Protein AF-E4LM29-F1 (afdb_monomer)

Nearest PDB structures (foldseek):
  3lsg-assembly1_A  TM=9.343E-01  e=1.203E-03  Fusobacterium nucleatum subsp. nucleatum
  3oio-assembly1_A  TM=9.392E-01  e=2.368E-03  Chromobacterium violaceum
  4fe7-assembly1_A-2  TM=9.285E-01  e=3.644E-03  Escherichia coli
  3w6v-assembly1_A  TM=8.889E-01  e=3.222E-03  Streptomyces griseus
  7r3w-assembly4_D  TM=8.919E-01  e=1.327E-02  Salmonella enterica subsp. enterica serovar Typhimurium

Structure (mmCIF, N/CA/C/O backbone):
data_AF-E4LM29-F1
#
_entry.id   AF-E4LM29-F1
#
loop_
_atom_site.group_PDB
_atom_site.id
_atom_site.type_symbol
_atom_site.label_atom_id
_atom_site.label_alt_id
_atom_site.label_comp_id
_atom_site.label_asym_id
_atom_site.label_entity_id
_atom_site.label_seq_id
_atom_site.pdbx_PDB_ins_code
_atom_site.Cartn_x
_atom_site.Cartn_y
_atom_site.Cartn_z
_atom_site.occupancy
_atom_site.B_iso_or_equiv
_atom_site.auth_seq_id
_atom_site.auth_comp_id
_atom_site.auth_asym_id
_atom_site.auth_atom_id
_atom_site.pdbx_PDB_model_num
ATOM 1 N N . MET A 1 1 ? 20.152 4.387 -11.742 1.00 70.06 1 MET A N 1
ATOM 2 C CA . MET A 1 1 ? 18.693 4.223 -11.544 1.00 70.06 1 MET A CA 1
ATOM 3 C C . MET A 1 1 ? 18.046 4.266 -12.914 1.00 70.06 1 MET A C 1
ATOM 5 O O . MET A 1 1 ? 18.222 5.272 -13.590 1.00 70.06 1 MET A O 1
ATOM 9 N N . SER A 1 2 ? 17.382 3.192 -13.350 1.00 96.06 2 SER A N 1
ATOM 10 C CA . SER A 1 2 ? 16.666 3.194 -14.634 1.00 96.06 2 SER A CA 1
ATOM 11 C C . SER A 1 2 ? 15.385 4.031 -14.535 1.00 96.06 2 SER A C 1
ATOM 13 O O . SER A 1 2 ? 14.817 4.183 -13.449 1.00 96.06 2 SER A O 1
ATOM 15 N N . PHE A 1 3 ? 14.889 4.545 -15.663 1.00 94.44 3 PHE A N 1
ATOM 16 C CA . PHE A 1 3 ? 13.587 5.220 -15.741 1.00 94.44 3 PHE A CA 1
ATOM 17 C C . PHE A 1 3 ? 12.452 4.347 -15.181 1.00 94.44 3 PHE A C 1
ATOM 19 O O . PHE A 1 3 ? 11.584 4.822 -14.445 1.00 94.44 3 PHE A O 1
ATOM 26 N N . GLN A 1 4 ? 12.504 3.041 -15.454 1.00 93.31 4 GLN A N 1
ATOM 27 C CA . GLN A 1 4 ? 11.532 2.079 -14.935 1.00 93.31 4 GLN A CA 1
ATOM 28 C C . GLN A 1 4 ? 11.561 1.994 -13.403 1.00 93.31 4 GLN A C 1
ATOM 30 O O . GLN A 1 4 ? 10.510 1.910 -12.767 1.00 93.31 4 GLN A O 1
ATOM 35 N N . ASP A 1 5 ? 12.745 2.077 -12.793 1.00 93.38 5 ASP A N 1
ATOM 36 C CA . ASP A 1 5 ? 12.892 2.047 -11.334 1.00 93.38 5 ASP A CA 1
ATOM 37 C C . ASP A 1 5 ? 12.376 3.331 -10.693 1.00 93.38 5 ASP A C 1
ATOM 39 O O . ASP A 1 5 ? 11.751 3.290 -9.632 1.00 93.38 5 ASP A O 1
ATOM 43 N N . TYR A 1 6 ? 12.587 4.473 -11.351 1.00 95.69 6 TYR A N 1
ATOM 44 C CA . TYR A 1 6 ? 12.021 5.743 -10.910 1.00 95.69 6 TYR A CA 1
ATOM 45 C C . TYR A 1 6 ? 10.488 5.695 -10.898 1.00 95.69 6 TYR A C 1
ATOM 47 O O . TYR A 1 6 ? 9.868 5.998 -9.875 1.00 95.69 6 TYR A O 1
ATOM 55 N N . LEU A 1 7 ? 9.871 5.243 -11.997 1.00 95.31 7 LEU A N 1
ATOM 56 C CA . LEU A 1 7 ? 8.416 5.090 -12.072 1.00 95.31 7 LEU A CA 1
ATOM 57 C C . LEU A 1 7 ? 7.893 4.116 -11.019 1.00 95.31 7 LEU A C 1
ATOM 59 O O . LEU A 1 7 ? 6.908 4.416 -10.343 1.00 95.31 7 LEU A O 1
ATOM 63 N N . ARG A 1 8 ? 8.571 2.978 -10.840 1.00 94.38 8 ARG A N 1
ATOM 64 C CA . ARG A 1 8 ? 8.233 1.988 -9.812 1.00 94.38 8 ARG A CA 1
ATOM 65 C C . ARG A 1 8 ? 8.203 2.628 -8.426 1.00 94.38 8 ARG A C 1
ATOM 67 O O . ARG A 1 8 ? 7.193 2.518 -7.736 1.00 94.38 8 ARG A O 1
ATOM 74 N N . LYS A 1 9 ? 9.256 3.362 -8.050 1.00 94.62 9 LYS A N 1
ATOM 75 C CA . LYS A 1 9 ? 9.346 4.070 -6.760 1.00 94.62 9 LYS A CA 1
ATOM 76 C C . LYS A 1 9 ? 8.267 5.138 -6.607 1.00 94.62 9 LYS A C 1
ATOM 78 O O . LYS A 1 9 ? 7.663 5.252 -5.537 1.00 94.62 9 LYS A O 1
ATOM 83 N N . LYS A 1 10 ? 7.978 5.900 -7.665 1.00 96.12 10 LYS A N 1
ATOM 84 C CA . LYS A 1 10 ? 6.937 6.938 -7.642 1.00 96.12 10 LYS A CA 1
ATOM 85 C C . LYS A 1 10 ? 5.542 6.333 -7.437 1.00 96.12 10 LYS A C 1
ATOM 87 O O . LYS A 1 10 ? 4.835 6.760 -6.524 1.00 96.12 10 LYS A O 1
ATOM 92 N N . ARG A 1 11 ? 5.180 5.297 -8.208 1.00 96.12 11 ARG A N 1
ATOM 93 C CA . ARG A 1 11 ? 3.908 4.558 -8.060 1.00 96.12 11 ARG A CA 1
ATOM 94 C C . ARG A 1 11 ? 3.796 3.897 -6.690 1.00 96.12 11 ARG A C 1
ATOM 96 O O . ARG A 1 11 ? 2.760 3.990 -6.039 1.00 96.12 11 ARG A O 1
ATOM 103 N N . PHE A 1 12 ? 4.881 3.291 -6.213 1.00 96.06 12 PHE A N 1
ATOM 104 C CA . PHE A 1 12 ? 4.922 2.653 -4.900 1.00 96.06 12 PHE A CA 1
ATOM 105 C C . PHE A 1 12 ? 4.723 3.653 -3.756 1.00 96.06 12 PHE A C 1
ATOM 107 O O . PHE A 1 12 ? 3.951 3.399 -2.833 1.00 96.06 12 PHE A O 1
ATOM 114 N N . THR A 1 13 ? 5.350 4.828 -3.842 1.00 95.88 13 THR A N 1
ATOM 115 C CA . THR A 1 13 ? 5.161 5.907 -2.859 1.00 95.88 13 THR A CA 1
ATOM 116 C C . THR A 1 13 ? 3.696 6.337 -2.786 1.00 95.88 13 THR A C 1
ATOM 118 O O . THR A 1 13 ? 3.160 6.513 -1.689 1.00 95.88 13 THR A O 1
ATOM 121 N N . HIS A 1 14 ? 3.030 6.443 -3.940 1.00 96.56 14 HIS A N 1
ATOM 122 C CA . HIS A 1 14 ? 1.602 6.737 -4.002 1.00 96.56 14 HIS A CA 1
ATOM 123 C C . HIS A 1 14 ? 0.756 5.616 -3.376 1.00 96.56 14 HIS A C 1
ATOM 125 O O . HIS A 1 14 ? -0.109 5.900 -2.542 1.00 96.56 14 HIS A O 1
ATOM 131 N N . ALA A 1 15 ? 1.023 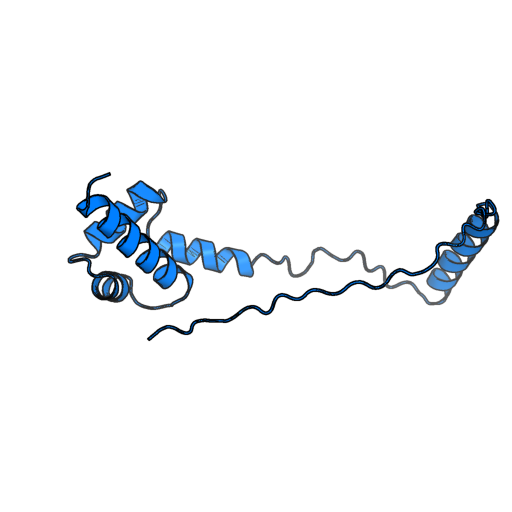4.351 -3.712 1.00 96.31 15 ALA A N 1
ATOM 132 C CA . ALA A 1 15 ? 0.294 3.210 -3.158 1.00 96.31 15 ALA A CA 1
ATOM 133 C C . ALA A 1 15 ? 0.435 3.134 -1.634 1.00 96.31 15 ALA A C 1
ATOM 135 O O . ALA A 1 15 ? -0.554 2.964 -0.922 1.00 96.31 15 ALA A O 1
ATOM 136 N N . ARG A 1 16 ? 1.648 3.347 -1.112 1.00 95.12 16 ARG A N 1
ATOM 137 C CA . ARG A 1 16 ? 1.922 3.386 0.331 1.00 95.12 16 ARG A CA 1
ATOM 138 C C . ARG A 1 16 ? 1.071 4.432 1.048 1.00 95.12 16 ARG A C 1
ATOM 140 O O . ARG A 1 16 ? 0.529 4.144 2.114 1.00 95.12 16 ARG A O 1
ATOM 147 N N . ARG A 1 17 ? 0.930 5.619 0.451 1.00 94.69 17 ARG A N 1
ATOM 148 C CA . ARG A 1 17 ? 0.084 6.696 0.976 1.00 94.69 17 ARG A CA 1
ATOM 149 C C . ARG A 1 17 ? -1.387 6.271 1.028 1.00 94.69 17 ARG A C 1
ATOM 151 O O . ARG A 1 17 ? -1.995 6.326 2.092 1.00 94.69 17 ARG A O 1
ATOM 158 N N . LEU A 1 18 ? -1.919 5.732 -0.071 1.00 95.06 18 LEU A N 1
ATOM 159 C CA . LEU A 1 18 ? -3.311 5.269 -0.137 1.00 95.06 18 LEU A CA 1
ATOM 160 C C . LEU A 1 18 ? -3.614 4.141 0.855 1.00 95.06 18 LEU A C 1
ATOM 162 O O . LEU A 1 18 ? -4.676 4.149 1.477 1.00 95.06 18 LEU A O 1
ATOM 166 N N . VAL A 1 19 ? -2.694 3.188 1.041 1.00 95.00 19 VAL A N 1
ATOM 167 C CA . VAL A 1 19 ? -2.869 2.091 2.011 1.00 95.00 19 VAL A CA 1
ATOM 168 C C . VAL A 1 19 ? -2.932 2.613 3.452 1.00 95.00 19 VAL A C 1
ATOM 1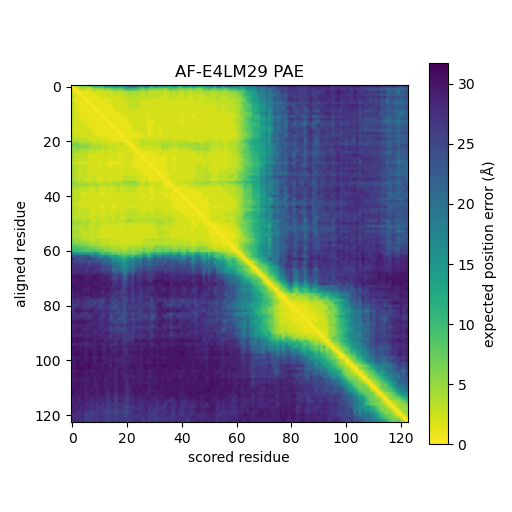70 O O . VAL A 1 19 ? -3.635 2.014 4.270 1.00 95.00 19 VAL A O 1
ATOM 173 N N . ALA A 1 20 ? -2.216 3.701 3.760 1.00 92.19 20 ALA A N 1
ATOM 174 C CA . ALA A 1 20 ? -2.184 4.312 5.089 1.00 92.19 20 ALA A CA 1
ATOM 175 C C . ALA A 1 20 ? -3.379 5.235 5.372 1.00 92.19 20 ALA A C 1
ATOM 177 O O . ALA A 1 20 ? -3.851 5.269 6.506 1.00 92.19 20 ALA A O 1
ATOM 178 N N . GLU A 1 21 ? -3.824 5.998 4.374 1.00 91.56 21 GLU A N 1
ATOM 179 C CA . GLU A 1 21 ? -4.847 7.041 4.535 1.00 91.56 21 GLU A CA 1
ATOM 180 C C . GLU A 1 21 ? -6.271 6.519 4.303 1.00 91.56 21 GLU A C 1
ATOM 182 O O . GLU A 1 21 ? -7.215 7.018 4.909 1.00 91.56 21 GLU A O 1
ATOM 187 N N . THR A 1 22 ? -6.445 5.502 3.454 1.00 92.62 22 THR A N 1
ATOM 188 C CA . THR A 1 22 ? -7.773 5.054 3.004 1.00 92.62 22 THR A CA 1
ATOM 189 C C . THR A 1 22 ? -8.106 3.623 3.429 1.00 92.62 22 THR A C 1
ATOM 191 O O . THR A 1 22 ? -7.229 2.797 3.698 1.00 92.62 22 THR A O 1
ATOM 194 N N . GLN A 1 23 ? -9.404 3.298 3.436 1.00 91.38 23 GLN A N 1
ATOM 195 C CA . GLN A 1 23 ? -9.914 1.942 3.687 1.00 91.38 23 GLN A CA 1
ATOM 196 C C . GLN A 1 23 ? -10.256 1.157 2.408 1.00 91.38 23 GLN A C 1
ATOM 198 O O . GLN A 1 23 ? -10.876 0.101 2.491 1.00 91.38 23 GLN A O 1
ATOM 203 N N . ARG A 1 24 ? -9.830 1.633 1.229 1.00 93.50 24 ARG A N 1
ATOM 204 C CA . ARG A 1 24 ? -10.096 0.969 -0.062 1.00 93.50 24 ARG A CA 1
ATOM 205 C C . ARG A 1 24 ? -9.505 -0.443 -0.114 1.00 93.50 24 ARG A C 1
ATOM 207 O O . ARG A 1 24 ? -8.571 -0.764 0.638 1.00 93.50 24 ARG A O 1
ATOM 214 N N . SER A 1 25 ? -10.028 -1.295 -0.994 1.00 95.75 25 SER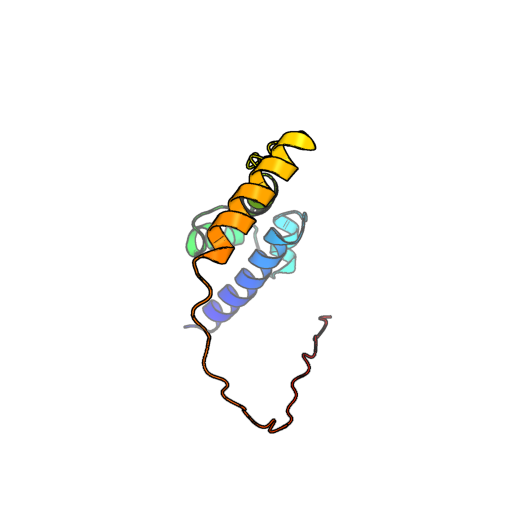 A N 1
ATOM 215 C CA . SER A 1 25 ? -9.459 -2.630 -1.185 1.00 95.75 25 SER A CA 1
ATOM 216 C C . SER A 1 25 ? -8.031 -2.528 -1.745 1.00 95.75 25 SER A C 1
ATOM 218 O O . SER A 1 25 ? -7.662 -1.539 -2.381 1.00 95.75 25 SER A O 1
ATOM 220 N N . ILE A 1 26 ? -7.186 -3.532 -1.484 1.00 95.00 26 ILE A N 1
ATOM 221 C CA . ILE A 1 26 ? -5.816 -3.539 -2.031 1.00 95.00 26 ILE A CA 1
ATOM 222 C C . ILE A 1 26 ? -5.846 -3.645 -3.566 1.00 95.00 26 ILE A C 1
ATOM 224 O O . ILE A 1 26 ? -4.969 -3.095 -4.231 1.00 95.00 26 ILE A O 1
ATOM 228 N N . LEU A 1 27 ? -6.885 -4.283 -4.117 1.00 96.06 27 LEU A N 1
ATOM 229 C CA . LEU A 1 27 ? -7.145 -4.356 -5.552 1.00 96.06 27 LEU A CA 1
ATOM 230 C C . LEU A 1 27 ? -7.368 -2.967 -6.149 1.00 96.06 27 LEU A C 1
ATOM 232 O O . LEU A 1 27 ? -6.624 -2.581 -7.048 1.00 96.06 27 LEU A O 1
ATOM 236 N N . ASP A 1 28 ? -8.275 -2.173 -5.584 1.00 95.94 28 ASP A N 1
ATOM 237 C CA . ASP A 1 28 ? -8.547 -0.820 -6.091 1.00 95.94 28 ASP A CA 1
ATOM 238 C C . ASP A 1 28 ? -7.301 0.061 -6.010 1.00 95.94 28 ASP A C 1
ATOM 240 O O . ASP A 1 28 ? -6.980 0.788 -6.944 1.00 95.94 28 ASP A O 1
ATOM 244 N N . ILE A 1 29 ? -6.548 -0.038 -4.909 1.00 96.06 29 ILE A N 1
ATOM 245 C CA . ILE A 1 29 ? -5.300 0.716 -4.740 1.00 96.06 29 ILE A CA 1
ATOM 246 C C . ILE A 1 29 ? -4.271 0.321 -5.805 1.00 96.06 29 ILE A C 1
ATOM 248 O O . ILE A 1 29 ? -3.585 1.193 -6.337 1.00 96.06 29 ILE A O 1
ATOM 252 N N . SER A 1 30 ? -4.162 -0.968 -6.142 1.00 95.88 30 SER A N 1
ATOM 253 C CA . SER A 1 30 ? -3.242 -1.417 -7.193 1.00 95.88 30 SER A CA 1
ATOM 254 C C . SER A 1 30 ? -3.596 -0.825 -8.559 1.00 95.88 30 SER A C 1
ATOM 256 O O . SER A 1 30 ? -2.710 -0.291 -9.230 1.00 95.88 30 SER A O 1
ATOM 258 N N . LEU A 1 31 ? -4.886 -0.814 -8.909 1.00 95.38 31 LEU A N 1
ATOM 259 C CA . LEU A 1 31 ? -5.383 -0.258 -10.165 1.00 95.38 31 LEU A CA 1
ATOM 260 C C . LEU A 1 31 ? -5.199 1.263 -10.205 1.00 95.38 31 LEU A C 1
ATOM 262 O O . LEU A 1 31 ? -4.648 1.788 -11.170 1.00 95.38 31 LEU A O 1
ATOM 266 N N . CYS A 1 32 ? -5.555 1.969 -9.125 1.00 94.69 32 CYS A N 1
ATOM 267 C CA . CYS A 1 32 ? -5.380 3.421 -9.019 1.00 94.69 32 CYS A CA 1
ATOM 268 C C . CYS A 1 32 ? -3.916 3.857 -9.162 1.00 94.69 32 CYS A C 1
ATOM 270 O O . CYS A 1 32 ? -3.639 4.910 -9.727 1.00 94.69 32 CYS A O 1
ATOM 272 N N . CYS A 1 33 ? -2.963 3.070 -8.656 1.00 94.94 33 CYS A N 1
ATOM 273 C CA . CYS A 1 33 ? -1.538 3.394 -8.756 1.00 94.94 33 CYS A CA 1
ATOM 274 C C . CYS A 1 33 ? -0.885 2.935 -10.071 1.00 94.94 33 CYS A C 1
ATOM 276 O O . CYS A 1 33 ? 0.320 3.136 -10.246 1.00 94.94 33 CYS A O 1
ATOM 278 N N . GLY A 1 34 ? -1.647 2.331 -10.990 1.00 94.25 34 GLY A N 1
ATOM 279 C CA . GLY A 1 34 ? -1.147 1.869 -12.285 1.00 94.25 34 GLY A CA 1
ATOM 280 C C . GLY A 1 34 ? -0.319 0.585 -12.203 1.00 94.25 34 GLY A C 1
ATOM 281 O O . GLY A 1 34 ? 0.681 0.451 -12.917 1.00 94.25 34 GLY A O 1
ATOM 282 N N . PHE A 1 35 ? -0.683 -0.335 -11.306 1.00 95.12 35 PHE A N 1
ATOM 283 C CA . PHE A 1 35 ? -0.165 -1.703 -11.283 1.00 95.12 35 PHE A CA 1
ATOM 284 C C . PHE A 1 35 ? -1.157 -2.657 -11.946 1.00 95.12 35 PHE A C 1
ATOM 286 O O . PHE A 1 35 ? -2.361 -2.556 -11.735 1.00 95.12 35 PHE A O 1
ATOM 293 N N . SER A 1 36 ? -0.637 -3.611 -12.717 1.00 92.50 36 SER A N 1
ATOM 294 C CA . SER A 1 36 ? -1.462 -4.591 -13.428 1.00 92.50 36 SER A CA 1
ATOM 295 C C . SER A 1 36 ? -2.008 -5.700 -12.520 1.00 92.50 36 SER A C 1
ATOM 297 O O . SER A 1 36 ? -3.029 -6.292 -12.842 1.00 92.50 36 SER A O 1
ATOM 299 N N . ASP A 1 37 ? -1.331 -5.999 -11.403 1.00 93.88 37 ASP A N 1
ATOM 300 C CA . ASP A 1 37 ? -1.739 -7.043 -10.453 1.00 93.88 37 ASP A CA 1
ATOM 301 C C . ASP A 1 37 ? -1.385 -6.650 -9.004 1.00 93.88 37 ASP A C 1
ATOM 303 O O . ASP A 1 37 ? -0.318 -6.100 -8.705 1.00 93.88 37 ASP A O 1
ATOM 307 N N . VAL A 1 38 ? -2.276 -7.016 -8.086 1.00 95.62 38 VAL A N 1
ATOM 308 C CA . VAL A 1 38 ? -2.115 -6.960 -6.630 1.00 95.62 38 VAL A CA 1
ATOM 309 C C . VAL A 1 38 ? -0.919 -7.777 -6.152 1.00 95.62 38 VAL A C 1
ATOM 311 O O . VAL A 1 38 ? -0.240 -7.378 -5.200 1.00 95.62 38 VAL A O 1
ATOM 314 N N . ARG A 1 39 ? -0.624 -8.912 -6.798 1.00 95.62 39 ARG A N 1
ATOM 315 C CA . ARG A 1 39 ? 0.532 -9.754 -6.440 1.00 95.62 39 ARG A CA 1
ATOM 316 C C . ARG A 1 39 ? 1.840 -8.989 -6.592 1.00 95.62 39 ARG A C 1
ATOM 318 O O . ARG A 1 39 ? 2.686 -9.042 -5.702 1.00 95.62 39 ARG A O 1
ATOM 325 N N . TYR A 1 40 ? 1.975 -8.228 -7.678 1.00 94.88 40 TYR A N 1
ATOM 326 C CA . TYR A 1 40 ? 3.155 -7.403 -7.922 1.00 94.88 40 TYR A CA 1
ATOM 327 C C . TYR A 1 40 ? 3.288 -6.297 -6.872 1.00 94.88 40 TYR A C 1
ATOM 329 O O . TYR A 1 40 ? 4.356 -6.130 -6.287 1.00 94.88 40 TYR A O 1
ATOM 337 N N . LEU A 1 41 ? 2.187 -5.609 -6.549 1.00 94.75 41 LEU A N 1
ATOM 338 C CA . LEU A 1 41 ? 2.174 -4.62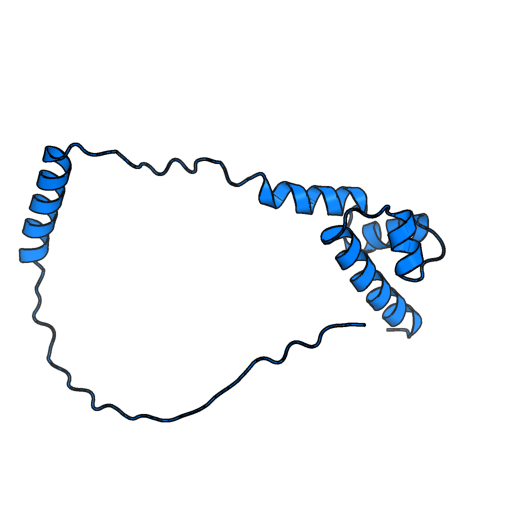3 -5.467 1.00 94.75 41 LEU A CA 1
ATOM 339 C C . LEU A 1 41 ? 2.601 -5.245 -4.128 1.00 94.75 41 LEU A C 1
ATOM 341 O O . LEU A 1 41 ? 3.416 -4.675 -3.409 1.00 94.75 41 LEU A O 1
ATOM 345 N N . THR A 1 42 ? 2.077 -6.425 -3.803 1.00 95.69 42 THR A N 1
ATOM 346 C CA . THR A 1 42 ? 2.400 -7.136 -2.559 1.00 95.69 42 THR A CA 1
ATOM 347 C C . THR A 1 42 ? 3.879 -7.508 -2.505 1.00 95.69 42 THR A C 1
ATOM 349 O O . THR A 1 42 ? 4.518 -7.294 -1.477 1.00 95.69 42 THR A O 1
ATOM 352 N N . LYS A 1 43 ? 4.449 -7.978 -3.622 1.00 95.56 43 LYS A N 1
ATOM 353 C CA . LYS A 1 43 ? 5.884 -8.259 -3.748 1.00 95.56 43 LYS A CA 1
ATOM 354 C C . LYS A 1 43 ? 6.734 -7.014 -3.483 1.00 95.56 43 LYS A C 1
ATOM 356 O O . LYS A 1 43 ? 7.644 -7.082 -2.667 1.00 95.56 43 LYS A O 1
ATOM 361 N N . LEU A 1 44 ? 6.387 -5.870 -4.078 1.00 95.06 44 LEU A N 1
ATOM 362 C CA . LEU A 1 44 ? 7.090 -4.601 -3.827 1.00 95.06 44 LEU A CA 1
ATOM 363 C C . LEU A 1 44 ? 7.019 -4.177 -2.357 1.00 95.06 44 LEU A C 1
ATOM 365 O O . LEU A 1 44 ? 7.988 -3.678 -1.798 1.00 95.06 44 LEU A O 1
ATOM 369 N N . PHE A 1 45 ? 5.878 -4.398 -1.709 1.00 95.81 45 PHE A N 1
ATOM 370 C CA . PHE A 1 45 ? 5.716 -4.141 -0.280 1.00 95.81 45 PHE A CA 1
ATOM 371 C C . PHE A 1 45 ? 6.621 -5.040 0.581 1.00 95.81 45 PHE A C 1
ATOM 373 O O . PHE A 1 45 ? 7.196 -4.568 1.562 1.00 95.81 45 PHE A O 1
ATOM 380 N N . HIS A 1 46 ? 6.820 -6.300 0.195 1.00 95.62 46 HIS A N 1
ATOM 381 C CA . HIS A 1 46 ? 7.803 -7.167 0.845 1.00 95.62 46 HIS A CA 1
ATOM 382 C C . HIS A 1 46 ? 9.247 -6.725 0.587 1.00 95.62 46 HIS A C 1
ATOM 384 O O . HIS A 1 46 ? 10.028 -6.694 1.532 1.00 95.62 46 HIS A O 1
ATOM 390 N N . GLU A 1 47 ? 9.590 -6.353 -0.645 1.00 94.62 47 GLU A N 1
ATOM 391 C CA . GLU A 1 47 ? 10.945 -5.919 -1.017 1.00 94.62 47 GLU A CA 1
ATOM 392 C C . GLU A 1 47 ? 11.350 -4.607 -0.317 1.00 94.62 47 GLU A C 1
ATOM 394 O O . GLU A 1 47 ? 12.454 -4.507 0.207 1.00 94.62 47 GLU A O 1
ATOM 399 N N . GLU A 1 48 ? 10.455 -3.615 -0.260 1.00 93.81 48 GLU A N 1
ATOM 400 C CA . GLU A 1 48 ? 10.768 -2.265 0.243 1.00 93.81 48 GLU A CA 1
ATOM 401 C C . GLU A 1 48 ? 10.458 -2.074 1.741 1.00 93.81 48 GLU A C 1
ATOM 403 O O . GLU A 1 48 ? 11.099 -1.270 2.417 1.00 93.81 48 GLU A O 1
ATOM 408 N N . LEU A 1 49 ? 9.438 -2.760 2.277 1.00 92.62 49 LEU A N 1
ATOM 409 C CA . LEU A 1 49 ? 8.953 -2.576 3.658 1.00 92.62 49 LEU A CA 1
ATOM 410 C C . LEU A 1 49 ? 8.993 -3.861 4.500 1.00 92.62 49 LEU A C 1
ATOM 412 O O . LEU A 1 49 ? 8.692 -3.799 5.694 1.00 92.62 49 LEU A O 1
ATOM 416 N N . GLY A 1 50 ? 9.292 -5.021 3.907 1.00 94.88 50 GLY A N 1
ATOM 417 C CA . GLY A 1 50 ? 9.315 -6.308 4.612 1.00 94.88 50 GLY A CA 1
ATOM 418 C C . GLY A 1 50 ? 7.950 -6.789 5.116 1.00 94.88 50 GLY A C 1
ATOM 419 O O . GLY A 1 50 ? 7.887 -7.665 5.974 1.00 94.88 50 GLY A O 1
ATOM 420 N N . CYS A 1 51 ? 6.838 -6.218 4.645 1.00 93.75 51 CYS A N 1
ATOM 421 C CA . CYS A 1 51 ? 5.499 -6.553 5.139 1.00 93.75 51 CYS A CA 1
ATOM 422 C C . CYS A 1 51 ? 4.440 -6.476 4.040 1.00 93.75 51 CYS A C 1
ATOM 424 O O . CYS A 1 51 ? 4.632 -5.799 3.040 1.00 93.75 51 CYS A O 1
ATOM 426 N N . THR A 1 52 ? 3.298 -7.141 4.232 1.00 95.06 52 THR A N 1
ATOM 427 C CA . THR A 1 52 ? 2.172 -7.058 3.290 1.00 95.06 52 THR A CA 1
ATOM 428 C C . THR A 1 52 ? 1.448 -5.706 3.400 1.00 95.06 52 THR A C 1
ATOM 430 O O . THR A 1 52 ? 1.424 -5.103 4.480 1.00 95.06 52 THR A O 1
ATOM 433 N N . PRO A 1 53 ? 0.754 -5.240 2.341 1.00 93.62 53 PRO A N 1
ATOM 434 C CA . PRO A 1 53 ? -0.073 -4.029 2.401 1.00 93.62 53 PRO A CA 1
ATOM 435 C C . PRO A 1 53 ? -1.120 -4.066 3.531 1.00 93.62 53 PRO A C 1
ATOM 437 O O . PRO A 1 53 ? -1.376 -3.065 4.203 1.00 93.62 53 PRO A O 1
ATOM 440 N N . THR A 1 54 ? -1.703 -5.242 3.787 1.00 93.19 54 THR A N 1
ATOM 441 C CA . THR A 1 54 ? -2.680 -5.460 4.865 1.00 93.19 54 THR A CA 1
ATOM 442 C C . THR A 1 54 ? -2.042 -5.346 6.249 1.00 93.19 54 THR A C 1
ATOM 444 O O . THR A 1 54 ? -2.603 -4.688 7.131 1.00 93.19 54 THR A O 1
ATOM 447 N N . ALA A 1 55 ? -0.846 -5.912 6.441 1.00 92.56 55 ALA A N 1
ATOM 448 C CA . ALA A 1 55 ? -0.081 -5.760 7.676 1.00 92.56 55 ALA A CA 1
ATOM 449 C C . ALA A 1 55 ? 0.345 -4.302 7.899 1.00 92.56 55 ALA A C 1
ATOM 451 O O . ALA A 1 55 ? 0.219 -3.791 9.014 1.00 92.56 55 ALA A O 1
ATOM 452 N N . TYR A 1 56 ? 0.767 -3.604 6.840 1.00 93.19 56 TYR A N 1
ATOM 453 C CA . TYR A 1 56 ? 1.110 -2.182 6.888 1.00 93.19 56 TYR A CA 1
ATOM 454 C C . TYR A 1 56 ? -0.078 -1.327 7.358 1.00 93.19 56 TYR A C 1
ATOM 456 O O . TYR A 1 56 ? 0.057 -0.526 8.289 1.00 93.19 56 TYR A O 1
ATOM 464 N N . ARG A 1 57 ? -1.276 -1.576 6.809 1.00 92.31 57 ARG A N 1
ATOM 465 C CA . ARG A 1 57 ? -2.525 -0.931 7.248 1.00 92.31 57 ARG A CA 1
ATOM 466 C C . ARG A 1 57 ? -2.835 -1.217 8.719 1.00 92.31 57 ARG A C 1
ATOM 468 O O . ARG A 1 57 ? -3.190 -0.303 9.464 1.00 92.31 57 ARG A O 1
ATOM 475 N N . LYS A 1 58 ? -2.675 -2.467 9.168 1.00 89.75 58 LYS A N 1
ATOM 476 C CA . LYS A 1 58 ? -2.896 -2.849 10.574 1.00 89.75 58 LYS A CA 1
ATOM 477 C C . LYS A 1 58 ? -1.923 -2.124 11.507 1.00 89.75 58 LYS A C 1
ATOM 479 O O . LYS A 1 58 ? -2.358 -1.563 12.508 1.00 89.75 58 LYS A O 1
ATOM 484 N N . LYS A 1 59 ? -0.636 -2.054 11.156 1.00 88.12 59 LYS A N 1
ATOM 485 C CA . LYS A 1 59 ? 0.404 -1.370 11.946 1.00 88.12 59 LYS A CA 1
ATOM 486 C C . LYS A 1 59 ? 0.077 0.110 12.176 1.00 88.12 59 LYS A C 1
ATOM 488 O O . LYS A 1 59 ? 0.179 0.585 13.303 1.00 88.12 59 LYS A O 1
ATOM 493 N N . LYS A 1 60 ? -0.393 0.812 11.139 1.00 80.94 60 LYS A N 1
ATOM 494 C CA . LYS A 1 60 ? -0.811 2.228 11.212 1.00 80.94 60 LYS A CA 1
ATOM 495 C C . LYS A 1 60 ? -2.059 2.455 12.076 1.00 80.94 60 LYS A C 1
ATOM 497 O O . LYS A 1 60 ? -2.175 3.497 12.711 1.00 80.94 60 LYS A O 1
ATOM 502 N N . ARG A 1 61 ? -2.976 1.482 12.134 1.00 72.88 61 ARG A N 1
ATOM 503 C CA . ARG A 1 61 ? -4.166 1.537 13.007 1.00 72.88 61 ARG A CA 1
ATOM 504 C C . ARG A 1 61 ? -3.838 1.244 14.472 1.00 72.88 61 ARG A C 1
ATOM 506 O O . ARG A 1 61 ? -4.505 1.754 15.361 1.00 72.88 61 ARG A O 1
ATOM 513 N N . VAL A 1 62 ? -2.806 0.446 14.745 1.00 67.25 62 VAL A N 1
ATOM 514 C CA . VAL A 1 62 ? -2.415 0.098 16.124 1.00 67.25 62 VAL A CA 1
ATOM 515 C C . VAL A 1 62 ? -1.757 1.281 16.849 1.00 67.25 62 VAL A C 1
ATOM 517 O O . VAL A 1 62 ? -1.921 1.410 18.061 1.00 67.25 62 VAL A O 1
ATOM 520 N N . SER A 1 63 ? -1.090 2.198 16.137 1.00 57.12 63 SER A N 1
ATOM 521 C CA . SER A 1 63 ? -0.428 3.359 16.756 1.00 57.12 63 SER A CA 1
ATOM 522 C C . SER A 1 63 ? -1.371 4.416 17.348 1.00 57.12 63 SER A C 1
ATOM 524 O O . SER A 1 63 ? -0.903 5.261 18.101 1.00 57.12 63 SER A O 1
ATOM 526 N N . CYS A 1 64 ? -2.680 4.381 17.069 1.00 48.62 64 CYS A N 1
ATOM 527 C CA . CYS A 1 64 ? -3.655 5.265 17.726 1.00 48.62 64 CYS A CA 1
ATOM 528 C C . CYS A 1 64 ? -4.500 4.574 18.807 1.00 48.62 64 CYS A C 1
ATOM 530 O O . CYS A 1 64 ? -5.210 5.269 19.525 1.00 48.62 64 CYS A O 1
ATOM 532 N N . ASN A 1 65 ? -4.373 3.252 18.990 1.00 53.22 65 ASN A N 1
ATOM 533 C CA . ASN A 1 65 ? -5.083 2.518 20.048 1.00 53.22 65 ASN A CA 1
ATOM 534 C C . ASN A 1 65 ? -4.174 2.081 21.214 1.00 53.22 65 ASN A C 1
ATOM 536 O O . ASN A 1 65 ? -4.587 1.323 22.085 1.00 53.22 65 ASN A O 1
ATOM 540 N N . ARG A 1 66 ? -2.926 2.571 21.239 1.00 47.41 66 ARG A N 1
ATOM 541 C CA . ARG A 1 66 ? -2.043 2.561 22.416 1.00 47.41 66 ARG A CA 1
ATOM 542 C C . ARG A 1 66 ? -1.671 3.980 22.841 1.00 47.41 66 ARG A C 1
ATOM 544 O O . ARG A 1 66 ? -0.520 4.257 23.157 1.00 47.41 66 ARG A O 1
ATOM 551 N N . ARG A 1 67 ? -2.648 4.883 22.924 1.00 47.22 67 ARG A N 1
ATOM 552 C CA . ARG A 1 67 ? -2.632 5.687 24.146 1.00 47.22 67 ARG A CA 1
ATOM 553 C C . ARG A 1 67 ? -3.048 4.697 25.226 1.00 47.22 67 ARG A C 1
ATOM 555 O O . ARG A 1 67 ? -4.172 4.206 25.132 1.00 47.22 67 ARG A O 1
ATOM 562 N N . PRO A 1 68 ? -2.196 4.312 26.189 1.00 48.50 68 PRO A N 1
ATOM 563 C CA . PRO A 1 68 ? -2.785 3.849 27.428 1.00 48.50 68 PRO A CA 1
ATOM 564 C C . PRO A 1 68 ? -3.758 4.962 27.833 1.00 48.50 68 PRO A C 1
ATOM 566 O O . PRO A 1 68 ? -3.358 6.121 27.938 1.00 48.50 68 PRO A O 1
ATOM 569 N N . ALA A 1 69 ? -5.044 4.633 27.974 1.00 53.84 69 ALA A N 1
ATOM 570 C CA . ALA A 1 69 ? -6.051 5.551 28.511 1.00 53.84 69 ALA A CA 1
ATOM 571 C C . ALA A 1 69 ? -5.657 6.074 29.908 1.00 53.84 69 ALA A C 1
ATOM 573 O O . ALA A 1 69 ? -6.274 6.984 30.441 1.00 53.84 69 ALA A O 1
ATOM 574 N N . SER A 1 70 ? -4.587 5.532 30.474 1.00 57.38 70 SER A N 1
ATOM 575 C CA . SER A 1 70 ? -3.864 6.062 31.598 1.00 57.38 70 SER A CA 1
ATOM 576 C C . SER A 1 70 ? -2.396 5.620 31.484 1.00 57.38 70 SER A C 1
ATOM 578 O O . SER A 1 70 ? -1.995 4.561 31.958 1.00 57.38 70 SER A O 1
ATOM 580 N N . ALA A 1 71 ? -1.512 6.487 30.975 1.00 52.56 71 ALA A N 1
ATOM 581 C CA . ALA A 1 71 ? -0.449 6.823 31.917 1.00 52.56 71 ALA A CA 1
ATOM 582 C C . ALA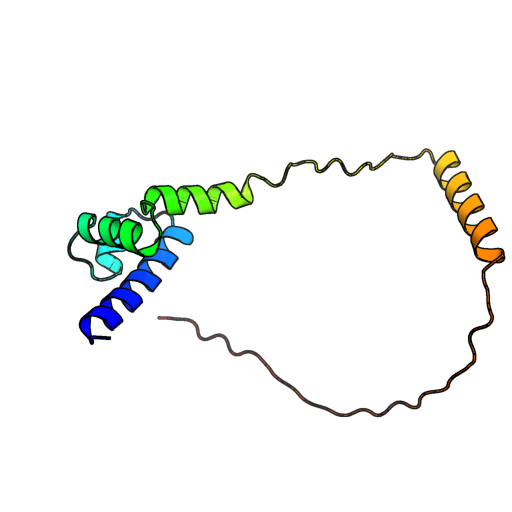 A 1 71 ? -1.259 7.411 33.056 1.00 52.56 71 ALA A C 1
ATOM 584 O O . ALA A 1 71 ? -1.891 8.445 32.855 1.00 52.56 71 ALA A O 1
ATOM 585 N N . VAL A 1 72 ? -1.448 6.639 34.126 1.00 48.59 72 VAL A N 1
ATOM 586 C CA . VAL A 1 72 ? -2.010 7.161 35.356 1.00 48.59 72 VAL A CA 1
ATOM 587 C C . VAL A 1 72 ? -1.190 8.415 35.575 1.00 48.59 72 VAL A C 1
ATOM 589 O O . VAL A 1 72 ? -0.021 8.341 35.953 1.00 48.59 72 VAL A O 1
ATOM 592 N N . CYS A 1 73 ? -1.764 9.572 35.236 1.00 42.59 73 CYS A N 1
ATOM 593 C CA . CYS A 1 73 ? -1.382 10.770 35.914 1.00 42.59 73 CYS A CA 1
ATOM 594 C C . CYS A 1 73 ? -1.514 10.311 37.350 1.00 42.59 73 CYS A C 1
ATOM 596 O O . CYS A 1 73 ? -2.589 9.871 37.768 1.00 42.59 73 CYS A O 1
ATOM 598 N N . SER A 1 74 ? -0.406 10.283 38.082 1.00 56.09 74 SER A N 1
ATOM 599 C CA . SER A 1 74 ? -0.490 10.221 39.529 1.00 56.09 74 SER A CA 1
ATOM 600 C C . SER A 1 74 ? -1.050 11.579 39.962 1.00 56.09 74 SER A C 1
ATOM 602 O O . SER A 1 74 ? -0.412 12.348 40.668 1.00 56.09 74 SER A O 1
ATOM 604 N N . GLU A 1 75 ? -2.226 11.924 39.438 1.00 57.44 75 GLU A N 1
ATOM 605 C CA . GLU A 1 75 ? -3.116 12.955 39.895 1.00 57.44 75 GLU A CA 1
ATOM 606 C C . GLU A 1 75 ? -3.617 12.404 41.216 1.00 57.44 75 GLU A C 1
ATOM 608 O O . GLU A 1 75 ? -4.676 11.794 41.345 1.00 57.44 75 GLU A O 1
ATOM 613 N N . LYS A 1 76 ? -2.755 12.550 42.219 1.00 63.00 76 LYS A N 1
ATOM 614 C CA . LYS A 1 76 ? -3.184 12.572 43.599 1.00 63.00 76 LYS A CA 1
ATOM 615 C C . LYS A 1 76 ? -4.136 13.754 43.675 1.00 63.00 76 LYS A C 1
ATOM 617 O O . LYS A 1 76 ? -3.701 14.903 43.635 1.00 63.00 76 LYS A O 1
ATOM 622 N N . ILE A 1 77 ? -5.431 13.474 43.715 1.00 69.75 77 ILE A N 1
ATOM 623 C CA . ILE A 1 77 ? -6.424 14.477 44.078 1.00 69.75 77 ILE A CA 1
ATOM 624 C C . ILE A 1 77 ? -6.142 14.800 45.546 1.00 69.75 77 ILE A C 1
ATOM 626 O O . ILE A 1 77 ? -6.485 14.030 46.441 1.00 69.75 77 ILE A O 1
ATOM 630 N N . PHE A 1 78 ? -5.406 15.881 45.786 1.00 68.12 78 PHE A N 1
ATOM 631 C CA . PHE A 1 78 ? -5.086 16.330 47.133 1.00 68.12 78 PHE A CA 1
ATOM 632 C C . PHE A 1 78 ? -6.331 16.947 47.768 1.00 68.12 78 PHE A C 1
ATOM 634 O O . PHE A 1 78 ? -7.058 17.707 47.126 1.00 68.12 78 PHE A O 1
ATOM 641 N N . SER A 1 79 ? -6.549 16.675 49.055 1.00 80.69 79 SER A N 1
ATOM 642 C CA . SER A 1 79 ? -7.486 17.473 49.845 1.00 80.69 79 SER A CA 1
ATOM 643 C C . SER A 1 79 ? -7.057 18.947 49.818 1.00 80.69 79 SER A C 1
ATOM 645 O O . SER A 1 79 ? -5.870 19.262 49.660 1.00 80.69 79 SER A O 1
ATOM 647 N N . ALA A 1 80 ? -8.003 19.870 50.004 1.00 83.31 80 ALA A N 1
ATOM 648 C CA . ALA A 1 80 ? -7.706 21.300 50.093 1.00 83.31 80 ALA A CA 1
ATOM 649 C C . ALA A 1 80 ? -6.615 21.591 51.145 1.00 83.31 80 ALA A C 1
ATOM 651 O O . ALA A 1 80 ? -5.714 22.393 50.901 1.00 83.31 80 ALA A O 1
ATOM 652 N N . ALA A 1 81 ? -6.631 20.874 52.274 1.00 84.75 81 ALA A N 1
ATOM 653 C CA . ALA A 1 81 ? -5.636 21.019 53.337 1.00 84.75 81 ALA A CA 1
ATOM 654 C C . ALA A 1 81 ? -4.224 20.565 52.915 1.00 84.75 81 ALA A C 1
ATOM 656 O O . ALA A 1 81 ? -3.236 21.230 53.234 1.00 84.75 81 ALA A O 1
ATOM 657 N N . ASP A 1 82 ? -4.117 19.464 52.170 1.00 81.56 82 ASP A N 1
ATOM 658 C CA . ASP A 1 82 ? -2.828 18.927 51.717 1.00 81.56 82 ASP A CA 1
ATOM 659 C C . ASP A 1 82 ? -2.217 19.794 50.614 1.00 81.56 82 ASP A C 1
ATOM 661 O O . ASP A 1 82 ? -1.010 20.050 50.615 1.00 81.56 82 ASP A O 1
ATOM 665 N N . SER A 1 83 ? -3.066 20.319 49.725 1.00 85.00 83 SER A N 1
ATOM 666 C CA . SER A 1 83 ? -2.670 21.290 48.701 1.00 85.00 83 SER A CA 1
ATOM 667 C C . SER A 1 83 ? -2.074 22.549 49.337 1.00 85.00 83 SER A C 1
ATOM 669 O O . SER A 1 83 ? -1.002 23.005 48.937 1.00 85.00 83 SER A O 1
ATOM 671 N N . LEU A 1 84 ? -2.723 23.080 50.382 1.00 84.81 84 LEU A N 1
ATOM 672 C CA . LEU A 1 84 ? -2.225 24.242 51.125 1.00 84.81 84 LEU A CA 1
ATOM 673 C C . LEU A 1 84 ? -0.898 23.947 51.835 1.00 84.81 84 LEU A C 1
ATOM 675 O O . LEU A 1 84 ? 0.011 24.777 51.803 1.00 84.81 84 LEU A O 1
ATOM 679 N N . ARG A 1 85 ? -0.751 22.759 52.433 1.00 85.81 85 ARG A N 1
ATOM 680 C CA . ARG A 1 85 ? 0.485 22.346 53.115 1.00 85.81 85 ARG A CA 1
ATOM 681 C C . ARG A 1 85 ? 1.673 22.265 52.149 1.00 85.81 85 ARG A C 1
ATOM 683 O O . ARG A 1 85 ? 2.751 22.767 52.467 1.00 85.81 85 ARG A O 1
ATOM 690 N N . LEU A 1 86 ? 1.470 21.685 50.965 1.00 84.00 86 LEU A N 1
ATOM 691 C CA . LEU A 1 86 ? 2.488 21.600 49.910 1.00 84.00 86 LEU A CA 1
ATOM 692 C C . LEU A 1 86 ? 2.903 22.983 49.399 1.00 84.00 86 LEU A C 1
ATOM 694 O O . LEU A 1 86 ? 4.097 23.267 49.291 1.00 84.00 86 LEU A O 1
ATOM 698 N N . LEU A 1 87 ? 1.932 23.861 49.131 1.00 82.69 87 LEU A N 1
ATOM 699 C CA . LEU A 1 87 ? 2.206 25.233 48.697 1.00 82.69 87 LEU A CA 1
ATOM 700 C C . LEU A 1 87 ? 2.950 26.032 49.774 1.00 82.69 87 LEU A C 1
ATOM 702 O O . LEU A 1 87 ? 3.895 26.751 49.454 1.00 82.69 87 LEU A O 1
ATOM 706 N N . GLY A 1 88 ? 2.592 25.863 51.049 1.00 83.75 88 GLY A N 1
ATOM 707 C CA . GLY A 1 88 ? 3.297 26.485 52.172 1.00 83.75 88 GLY A CA 1
ATOM 708 C C . GLY A 1 88 ? 4.765 26.054 52.261 1.00 83.75 88 GLY A C 1
ATOM 709 O O . GLY A 1 88 ? 5.653 26.902 52.357 1.00 83.75 88 GLY A O 1
ATOM 710 N N . ALA A 1 89 ? 5.038 24.751 52.146 1.00 81.81 89 ALA A N 1
ATOM 711 C CA . ALA A 1 89 ? 6.403 24.217 52.134 1.00 81.81 89 ALA A CA 1
ATOM 712 C C . ALA A 1 89 ? 7.220 24.709 50.921 1.00 81.81 89 ALA A C 1
ATOM 714 O O . ALA A 1 89 ? 8.405 25.032 51.047 1.00 81.81 89 ALA A O 1
ATOM 715 N N . TYR A 1 90 ? 6.591 24.826 49.748 1.00 75.12 90 TYR A N 1
ATOM 716 C CA . TYR A 1 90 ? 7.229 25.382 48.553 1.00 75.12 90 TYR A CA 1
ATOM 717 C C . TYR A 1 90 ? 7.561 26.875 48.709 1.00 75.12 90 TYR A C 1
ATOM 719 O O . TYR A 1 90 ? 8.649 27.323 48.350 1.00 75.12 90 TYR A O 1
ATOM 727 N N . CYS A 1 91 ? 6.660 27.664 49.293 1.00 69.88 91 CYS A N 1
ATOM 728 C CA . CYS A 1 91 ? 6.911 29.082 49.550 1.00 69.88 91 CYS A CA 1
ATOM 729 C C . CYS A 1 91 ? 8.022 29.295 50.590 1.00 69.88 91 CYS A C 1
ATOM 731 O O . CYS A 1 91 ? 8.857 30.183 50.412 1.00 69.88 91 CYS A O 1
ATOM 733 N N . ALA A 1 92 ? 8.084 28.453 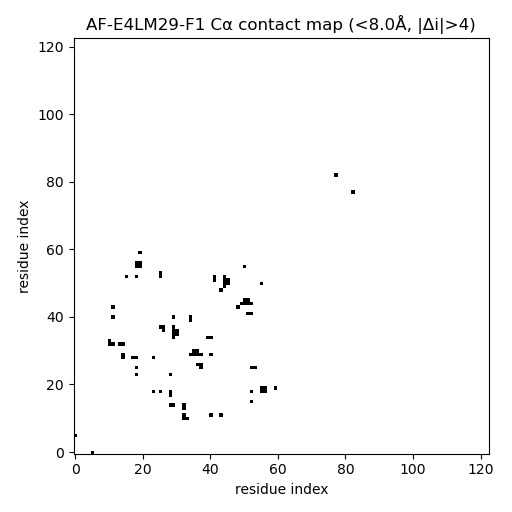51.627 1.00 68.12 92 ALA A N 1
ATOM 734 C CA . ALA A 1 92 ? 9.138 28.499 52.641 1.00 68.12 92 ALA A CA 1
ATOM 735 C C . ALA A 1 92 ? 10.530 28.186 52.061 1.00 68.12 92 ALA A C 1
ATOM 737 O O . ALA A 1 92 ? 11.503 28.868 52.377 1.00 68.12 92 ALA A O 1
ATOM 738 N N . THR A 1 93 ? 10.624 27.206 51.156 1.00 60.16 93 THR A N 1
ATOM 739 C CA . THR A 1 93 ? 11.892 26.847 50.492 1.00 60.16 93 THR A CA 1
ATOM 740 C C . THR A 1 93 ? 12.332 27.899 49.469 1.00 60.16 93 THR A C 1
ATOM 742 O O . THR A 1 93 ? 13.519 28.206 49.355 1.00 60.16 93 THR A O 1
ATOM 745 N N . ARG A 1 94 ? 11.389 28.546 48.775 1.00 52.78 94 ARG A N 1
ATOM 746 C CA . ARG A 1 94 ? 11.683 29.589 47.776 1.00 52.78 94 ARG A CA 1
ATOM 747 C C . ARG A 1 94 ? 12.123 30.931 48.383 1.00 52.78 94 ARG A C 1
ATOM 749 O O . ARG A 1 94 ? 12.727 31.740 47.677 1.00 52.78 94 ARG A O 1
ATOM 756 N N . ALA A 1 95 ? 11.875 31.163 49.675 1.00 55.59 95 AL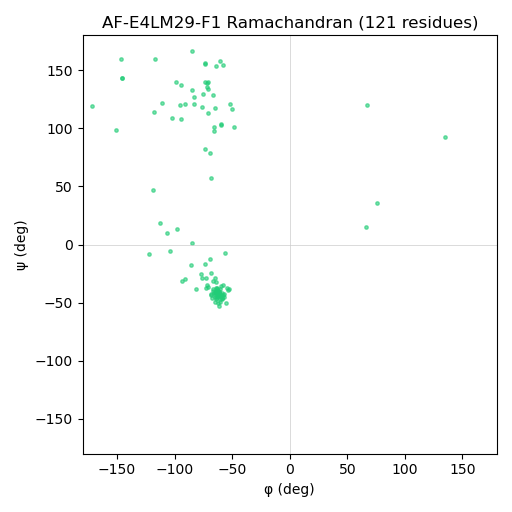A A N 1
ATOM 757 C CA . ALA A 1 95 ? 12.391 32.325 50.404 1.00 55.59 95 ALA A CA 1
ATOM 758 C C . ALA A 1 95 ? 13.922 32.282 50.597 1.00 55.59 95 ALA A C 1
ATOM 760 O O . ALA A 1 95 ? 14.552 33.332 50.698 1.00 55.59 95 ALA A O 1
ATOM 761 N N . GLN A 1 96 ? 14.536 31.093 50.580 1.00 53.91 96 GLN A N 1
ATOM 762 C CA . GLN A 1 96 ? 15.979 30.917 50.79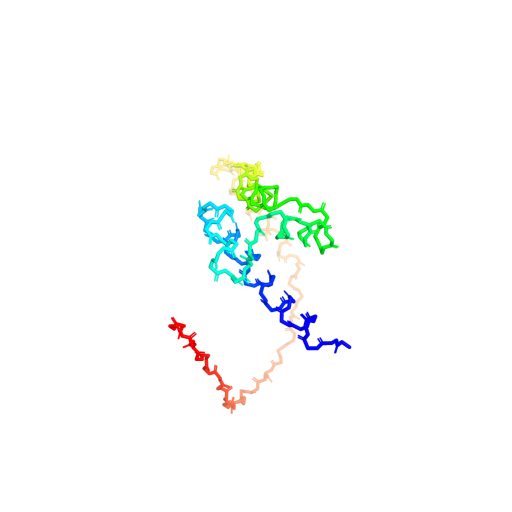8 1.00 53.91 96 GLN A CA 1
ATOM 763 C C . GLN A 1 96 ? 16.830 31.089 49.527 1.00 53.91 96 GLN A C 1
ATOM 765 O O . GLN A 1 96 ? 18.031 31.323 49.630 1.00 53.91 96 GLN A O 1
ATOM 770 N N . THR A 1 97 ? 16.245 31.024 48.323 1.00 55.28 97 THR A N 1
ATOM 771 C CA . THR A 1 97 ? 17.012 31.011 47.058 1.00 55.28 97 THR A CA 1
ATOM 772 C C . THR A 1 97 ? 16.840 32.252 46.178 1.00 55.28 97 THR A C 1
ATOM 774 O O . THR A 1 97 ? 17.187 32.215 44.995 1.00 55.28 97 THR A O 1
ATOM 777 N N . ARG A 1 98 ? 16.364 33.388 46.710 1.00 47.34 98 ARG A N 1
ATOM 778 C CA . ARG A 1 98 ? 16.530 34.683 46.022 1.00 47.34 98 ARG A CA 1
ATOM 779 C C . ARG A 1 98 ? 17.989 35.140 46.129 1.00 47.34 98 ARG A C 1
ATOM 781 O O . ARG A 1 98 ? 18.328 35.982 46.950 1.00 47.34 98 ARG A O 1
ATOM 788 N N . ARG A 1 99 ? 18.856 34.625 45.252 1.00 49.19 99 ARG A N 1
ATOM 789 C CA . ARG A 1 99 ? 20.026 35.407 44.824 1.00 49.19 99 ARG A CA 1
ATOM 790 C C . ARG A 1 99 ? 19.495 36.605 44.021 1.00 49.19 99 ARG A C 1
ATOM 792 O O . ARG A 1 99 ? 18.686 36.376 43.119 1.00 49.19 99 ARG A O 1
ATOM 799 N N . PRO A 1 100 ? 19.879 37.858 44.319 1.00 49.31 100 PRO A N 1
ATOM 800 C CA . PRO A 1 100 ? 19.492 38.984 43.478 1.00 49.31 100 PRO A CA 1
ATOM 801 C C . PRO A 1 100 ? 20.151 38.805 42.105 1.00 49.31 100 PRO A C 1
ATOM 803 O O . PRO A 1 100 ? 21.374 38.741 42.001 1.00 49.31 100 PRO A O 1
ATOM 806 N N . ALA A 1 101 ? 19.345 38.659 41.053 1.00 45.38 101 ALA A N 1
ATOM 807 C CA . ALA A 1 101 ? 19.856 38.664 39.687 1.00 45.38 101 ALA A CA 1
ATOM 808 C C . ALA A 1 101 ? 20.282 40.099 39.315 1.00 45.38 101 ALA A C 1
ATOM 810 O O . ALA A 1 101 ? 19.572 41.043 39.674 1.00 45.38 101 ALA A O 1
ATOM 811 N N . PRO A 1 102 ? 21.414 40.293 38.614 1.00 46.62 102 PRO A N 1
ATOM 812 C CA . PRO A 1 102 ? 21.865 41.619 38.223 1.00 46.62 102 PRO A CA 1
ATOM 813 C C . PRO A 1 102 ? 20.947 42.183 37.132 1.00 46.62 102 PRO A C 1
ATOM 815 O O . PRO A 1 102 ? 20.611 41.500 36.163 1.00 46.62 102 PRO A O 1
ATOM 818 N N . CYS A 1 103 ? 20.539 43.442 37.287 1.00 45.72 103 CYS A N 1
ATOM 819 C CA . CYS A 1 103 ? 19.765 44.171 36.290 1.00 45.72 103 CYS A CA 1
ATOM 820 C C . CYS A 1 103 ? 20.607 44.400 35.028 1.00 45.72 103 CYS A C 1
ATOM 822 O O . CYS A 1 103 ? 21.410 45.328 34.981 1.00 45.72 103 CYS A O 1
ATOM 824 N N . VAL A 1 104 ? 20.397 43.601 33.984 1.00 49.84 104 VAL A N 1
ATOM 825 C CA . VAL A 1 104 ? 20.881 43.905 32.629 1.00 49.84 104 VAL A CA 1
ATOM 826 C C . VAL A 1 104 ? 19.715 44.421 31.792 1.00 49.84 104 VAL A C 1
ATOM 828 O O . VAL A 1 104 ? 18.793 43.682 31.455 1.00 49.84 104 VAL A O 1
ATOM 831 N N . ARG A 1 105 ? 19.742 45.723 31.485 1.00 44.84 105 ARG A N 1
ATOM 832 C CA . ARG A 1 105 ? 18.851 46.355 30.504 1.00 44.84 105 ARG A CA 1
ATOM 833 C C . ARG A 1 105 ? 19.340 45.990 29.104 1.00 44.84 105 ARG A C 1
ATOM 835 O O . ARG A 1 105 ? 20.442 46.381 28.739 1.00 44.84 105 ARG A O 1
ATOM 842 N N . PHE A 1 106 ? 18.512 45.307 28.321 1.00 38.53 106 PHE A N 1
ATOM 843 C CA . PHE A 1 106 ? 18.711 45.178 26.878 1.00 38.53 106 PHE A CA 1
ATOM 844 C C . PHE A 1 106 ? 17.620 45.960 26.148 1.00 38.53 106 PHE A C 1
ATOM 846 O O . PHE A 1 106 ? 16.427 45.744 26.362 1.00 38.53 106 PHE A O 1
ATOM 853 N N . THR A 1 107 ? 18.049 46.917 25.332 1.00 46.00 107 THR A N 1
ATOM 854 C CA . THR A 1 107 ? 17.214 47.711 24.433 1.00 46.00 107 THR A CA 1
ATOM 855 C C . THR A 1 107 ? 16.709 46.851 23.274 1.00 46.00 107 THR A C 1
ATOM 857 O O . THR A 1 107 ? 17.430 46.013 22.736 1.00 46.00 107 THR A O 1
ATOM 860 N N . ALA A 1 108 ? 15.446 47.053 22.899 1.00 40.12 108 ALA A N 1
ATOM 861 C CA . ALA A 1 108 ? 14.783 46.342 21.815 1.00 40.12 108 ALA A CA 1
ATOM 862 C C . ALA A 1 108 ? 15.255 46.844 20.439 1.00 40.12 108 ALA A C 1
ATOM 864 O O . ALA A 1 108 ? 15.195 48.042 20.165 1.00 40.12 108 ALA A O 1
ATOM 865 N N . ALA A 1 109 ? 15.648 45.922 19.558 1.00 39.31 109 ALA A N 1
ATOM 866 C CA . ALA A 1 109 ? 15.802 46.168 18.128 1.00 39.31 109 ALA A CA 1
ATOM 867 C C . ALA A 1 109 ? 14.820 45.267 17.363 1.00 39.31 109 ALA A C 1
ATOM 869 O O . ALA A 1 109 ? 14.909 44.042 17.398 1.00 39.31 109 ALA A O 1
ATOM 870 N N . LEU A 1 110 ? 13.848 45.905 16.713 1.00 48.50 110 LEU A N 1
ATOM 871 C CA . LEU A 1 110 ? 12.844 45.312 15.837 1.00 48.50 110 LEU A CA 1
ATOM 872 C C . LEU A 1 110 ? 13.443 45.141 14.429 1.00 48.50 110 LEU A C 1
ATOM 874 O O . LEU A 1 110 ? 13.892 46.126 13.845 1.00 48.50 110 LEU A O 1
ATOM 878 N N . ALA A 1 111 ? 13.391 43.941 13.848 1.00 43.72 111 ALA A N 1
ATOM 879 C CA . ALA A 1 111 ? 13.576 43.740 12.408 1.00 43.72 111 ALA A CA 1
ATOM 880 C C . ALA A 1 111 ? 12.705 42.579 11.895 1.00 43.72 111 ALA A C 1
ATOM 882 O O . ALA A 1 111 ? 12.450 41.608 12.600 1.00 43.72 111 ALA A O 1
ATOM 883 N N . ARG A 1 112 ? 12.194 42.771 10.677 1.00 46.62 112 ARG A N 1
ATOM 884 C CA . ARG A 1 112 ? 11.089 42.074 9.998 1.00 46.62 112 ARG A CA 1
ATOM 885 C C . ARG A 1 112 ? 11.517 40.778 9.281 1.00 46.62 112 ARG A C 1
ATOM 887 O O . ARG A 1 112 ? 12.685 40.633 8.948 1.00 46.62 112 ARG A O 1
ATOM 894 N N . GLY A 1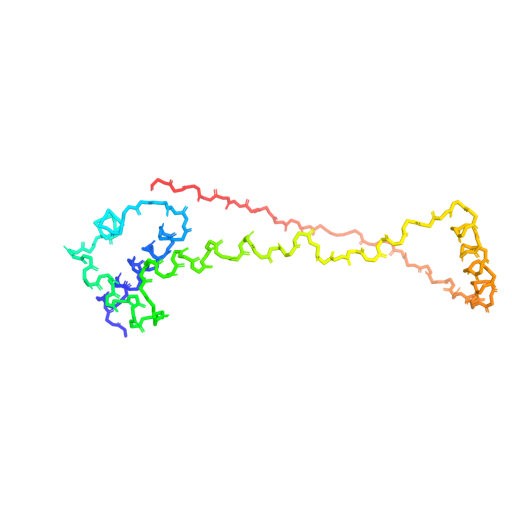 113 ? 10.526 39.963 8.894 1.00 43.12 113 GLY A N 1
ATOM 895 C CA . GLY A 1 113 ? 10.595 38.950 7.816 1.00 43.12 113 GLY A CA 1
ATOM 896 C C . GLY A 1 113 ? 9.965 37.620 8.251 1.00 43.12 113 GLY A C 1
ATOM 897 O O . GLY A 1 113 ? 10.548 36.932 9.075 1.00 43.12 113 GLY A O 1
ATOM 898 N N . ALA A 1 114 ? 8.677 37.360 7.994 1.00 46.22 114 ALA A N 1
ATOM 899 C CA . ALA A 1 114 ? 8.078 36.825 6.758 1.00 46.22 114 ALA A CA 1
ATOM 900 C C . ALA A 1 114 ? 8.489 35.370 6.466 1.00 46.22 114 ALA A C 1
ATOM 902 O O . ALA A 1 114 ? 9.673 35.119 6.313 1.00 46.22 114 ALA A O 1
ATOM 903 N N . GLU A 1 115 ? 7.502 34.464 6.394 1.00 43.91 115 GLU A N 1
ATOM 904 C CA . GLU A 1 115 ? 7.307 33.445 5.339 1.00 43.91 115 GLU A CA 1
ATOM 905 C C . GLU A 1 115 ? 5.934 32.761 5.552 1.00 43.91 115 GLU A C 1
ATOM 907 O O . GLU A 1 115 ? 5.651 32.192 6.608 1.00 43.91 115 GLU A O 1
ATOM 912 N N . GLN A 1 116 ? 5.050 32.890 4.556 1.00 45.12 116 GLN A N 1
ATOM 913 C CA . GLN A 1 116 ? 3.723 32.267 4.468 1.00 45.12 116 GLN A CA 1
ATOM 914 C C . GLN A 1 116 ? 3.821 30.954 3.674 1.00 45.12 116 GLN A C 1
ATOM 916 O O . GLN A 1 116 ? 4.457 30.908 2.626 1.00 45.12 116 GLN A O 1
ATOM 921 N N . TYR A 1 117 ? 3.155 29.898 4.147 1.00 41.41 117 TYR A N 1
ATOM 922 C CA . TYR A 1 117 ? 3.122 28.575 3.514 1.00 41.41 117 TYR A CA 1
ATOM 923 C C . TYR A 1 117 ? 1.932 28.481 2.541 1.00 41.41 117 TYR A C 1
ATOM 925 O O . TYR A 1 117 ? 0.786 28.638 2.963 1.00 41.41 117 TYR A O 1
ATOM 933 N N . VAL A 1 118 ? 2.183 28.219 1.253 1.00 53.22 118 VAL A N 1
ATOM 934 C CA . VAL A 1 118 ? 1.138 27.985 0.237 1.00 53.22 118 VAL A CA 1
ATOM 935 C C . VAL A 1 118 ? 0.896 26.482 0.088 1.00 53.22 118 VAL A C 1
ATOM 937 O O . VAL A 1 118 ? 1.800 25.715 -0.242 1.00 53.22 118 VAL A O 1
ATOM 940 N N . VAL A 1 119 ? -0.344 26.069 0.348 1.00 49.22 119 VAL A N 1
ATOM 941 C CA . VAL A 1 119 ? -0.863 24.710 0.155 1.00 49.22 119 VAL A CA 1
ATOM 942 C C . VAL A 1 119 ? -1.264 24.553 -1.312 1.00 49.22 119 VAL A C 1
ATOM 944 O O . VAL A 1 119 ? -2.116 25.292 -1.794 1.00 49.22 119 VAL A O 1
ATOM 947 N N . HIS A 1 120 ? -0.670 23.596 -2.025 1.00 40.84 120 HIS A N 1
ATOM 948 C CA . HIS A 1 120 ? -1.186 23.155 -3.320 1.00 40.84 120 HIS A CA 1
ATOM 949 C C . HIS A 1 120 ? -2.094 21.941 -3.116 1.00 40.84 120 HIS A C 1
ATOM 951 O O . HIS A 1 120 ? -1.614 20.844 -2.817 1.00 40.84 120 HIS A O 1
ATOM 957 N N . ASP A 1 121 ? -3.399 22.160 -3.283 1.00 48.03 121 ASP A N 1
ATOM 958 C CA . ASP A 1 121 ? -4.389 21.102 -3.440 1.00 48.03 121 ASP A CA 1
ATOM 959 C C . ASP A 1 121 ? -4.252 20.438 -4.812 1.00 48.03 121 ASP A C 1
ATOM 961 O O . ASP A 1 121 ? -4.052 21.085 -5.843 1.00 48.03 121 ASP A O 1
ATOM 965 N N . ALA A 1 122 ? -4.321 19.111 -4.778 1.00 42.34 122 ALA A N 1
ATOM 966 C CA . ALA A 1 122 ? -4.251 18.228 -5.923 1.00 42.34 122 ALA A CA 1
ATOM 967 C C . ALA A 1 122 ? -5.638 18.071 -6.562 1.00 42.34 122 ALA A C 1
ATOM 969 O O . ALA A 1 122 ? -6.609 17.768 -5.866 1.00 42.34 122 ALA A O 1
ATOM 970 N N . LEU A 1 123 ? -5.685 18.195 -7.887 1.00 45.03 123 LEU A N 1
ATOM 971 C CA . LEU A 1 123 ? -6.591 17.424 -8.737 1.00 45.03 123 LEU A CA 1
ATOM 972 C C . LEU A 1 123 ? -5.761 16.361 -9.460 1.00 45.03 123 LEU A C 1
ATOM 974 O O . LEU A 1 123 ? -4.645 16.708 -9.913 1.00 45.03 123 LEU A O 1
#

Radius of gyration: 28.58 Å; Cα contacts (8 Å, |Δi|>4): 47; chains: 1; bounding box: 32×58×69 Å

Secondary structure (DSSP, 8-state):
--HHHHHHHHHHHHHHHHHHH----HHHHHHHTT-S-HHHHHHHHHHHHSS-HHHHHHHHHHTTS-S-TT---------HHHHHHHHHHHHHHHTS--PPPP-------------PPPP----

pLDDT: mean 75.02, std 21.29, range [38.53, 96.56]

Sequence (123 aa):
MSFQDYLRKKRFTHARRLVAETQRSILDISLCCGFSDVRYLTKLFHEELGCTPTAYRKKKRVSCNRRPASAVCSEKIFSAADSLRLLGAYCATRAQTRRPAPCVRFTAALARGAEQYVVHDAL

Foldseek 3Di:
DDPVVVLVVVLLVQLLVCLQPHPDDLQVSCVVSPHPDSVVSQVVCCVPPVDGSVVSNVVSVVVVVPPPPDPPPVPPVDDPVVVVVVVVVVVVVVVVPPPPDDDDDDDDDDDDDDDDDDDDDDD

Solvent-accessible surface area (backbone atoms only — not comparable to full-atom values): 7952 Å² total; per-residue (Å²): 133,54,73,68,55,52,51,49,50,55,34,47,56,52,37,55,49,48,48,67,77,46,88,70,55,68,60,57,45,24,52,74,44,73,42,96,44,50,66,59,54,39,50,50,29,38,75,77,68,70,38,45,63,68,56,52,35,50,57,65,58,50,70,72,71,64,59,62,98,56,73,71,68,84,72,70,84,62,53,74,68,54,48,51,52,52,50,50,55,51,53,60,57,57,68,78,65,74,69,84,76,80,90,77,89,78,82,90,81,90,82,87,82,91,87,86,87,84,84,83,84,85,131

Mean predicted aligned error: 17.62 Å